Protein AF-A0A967P045-F1 (afdb_monomer_lite)

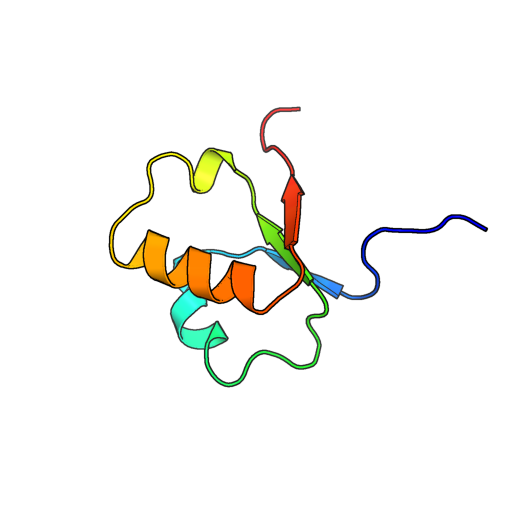Radius of gyration: 12.6 Å; chains: 1; bounding box: 41×33×19 Å

Structure (mmCIF, N/CA/C/O backbone):
data_AF-A0A967P045-F1
#
_entry.id   AF-A0A967P045-F1
#
loop_
_atom_site.group_PDB
_atom_site.id
_atom_site.type_symbol
_atom_site.label_atom_id
_atom_site.label_alt_id
_atom_site.label_comp_id
_atom_site.label_asym_id
_atom_site.label_entity_id
_atom_site.label_seq_id
_atom_site.pdbx_PDB_ins_code
_atom_site.Cartn_x
_atom_site.Cartn_y
_atom_site.Cartn_z
_atom_site.occupancy
_atom_site.B_iso_or_equiv
_atom_site.auth_seq_id
_atom_site.auth_comp_id
_atom_site.auth_asym_id
_atom_site.auth_atom_id
_atom_site.pdbx_PDB_model_num
ATOM 1 N N . MET A 1 1 ? 29.679 2.506 0.013 1.00 63.62 1 MET A N 1
ATOM 2 C CA . MET A 1 1 ? 28.554 1.923 -0.749 1.00 63.62 1 MET A CA 1
ATOM 3 C C . MET A 1 1 ? 27.270 2.407 -0.108 1.00 63.62 1 MET A C 1
ATOM 5 O O . MET A 1 1 ? 27.159 2.314 1.107 1.00 63.62 1 MET A O 1
ATOM 9 N N . THR A 1 2 ? 26.359 2.989 -0.882 1.00 77.56 2 THR A N 1
ATOM 10 C CA . THR A 1 2 ? 25.070 3.469 -0.365 1.00 77.56 2 THR A CA 1
ATOM 11 C C . THR A 1 2 ? 24.184 2.268 -0.051 1.00 77.56 2 THR A C 1
ATOM 13 O O . THR A 1 2 ? 23.953 1.442 -0.930 1.00 77.56 2 THR A O 1
ATOM 16 N N . ASN A 1 3 ? 23.733 2.151 1.197 1.00 89.00 3 ASN A N 1
ATOM 17 C CA . ASN A 1 3 ? 22.787 1.122 1.616 1.00 89.00 3 ASN A CA 1
ATOM 18 C C . ASN A 1 3 ? 21.372 1.699 1.517 1.00 89.00 3 ASN A C 1
ATOM 20 O O . ASN A 1 3 ? 21.102 2.735 2.126 1.00 89.00 3 ASN A O 1
ATOM 24 N N . TYR A 1 4 ? 20.494 1.057 0.750 1.00 89.56 4 TYR A N 1
ATOM 25 C CA . TYR A 1 4 ? 19.105 1.488 0.597 1.00 89.56 4 TYR A CA 1
ATOM 26 C C . TYR A 1 4 ? 18.186 0.570 1.414 1.00 89.56 4 TYR A C 1
ATOM 28 O O . TYR A 1 4 ? 18.470 -0.618 1.533 1.00 89.56 4 TYR A O 1
ATOM 36 N N . PRO A 1 5 ? 17.088 1.092 1.991 1.00 89.81 5 PRO A N 1
ATOM 37 C CA . PRO A 1 5 ? 16.179 0.287 2.809 1.00 89.81 5 PRO A CA 1
ATOM 38 C C . PRO A 1 5 ? 15.376 -0.737 1.991 1.00 89.81 5 PRO A C 1
ATOM 40 O O . PRO A 1 5 ? 14.882 -1.709 2.555 1.00 89.81 5 PRO A O 1
ATOM 43 N N . VAL A 1 6 ? 15.244 -0.526 0.677 1.00 93.06 6 VAL A N 1
ATOM 44 C CA . VAL A 1 6 ? 14.576 -1.431 -0.267 1.00 93.06 6 VAL A CA 1
ATOM 45 C C . VAL A 1 6 ? 15.349 -1.499 -1.586 1.00 93.06 6 VAL A C 1
ATOM 47 O O . VAL A 1 6 ? 16.084 -0.575 -1.939 1.00 93.06 6 VAL A O 1
ATOM 50 N N . HIS A 1 7 ? 15.162 -2.594 -2.325 1.00 93.25 7 HIS A N 1
ATOM 51 C CA . HIS A 1 7 ? 15.771 -2.846 -3.631 1.00 93.25 7 HIS A CA 1
ATOM 52 C C . HIS A 1 7 ? 14.748 -3.487 -4.580 1.00 93.25 7 HIS A C 1
ATOM 54 O O . HIS A 1 7 ? 13.825 -4.162 -4.130 1.00 93.25 7 HIS A O 1
ATOM 60 N N . GLY A 1 8 ? 14.944 -3.326 -5.892 1.00 94.12 8 GLY A N 1
ATOM 61 C CA . GLY A 1 8 ? 14.076 -3.918 -6.915 1.00 94.12 8 GLY A CA 1
ATOM 62 C C . GLY A 1 8 ? 12.896 -3.024 -7.304 1.00 94.12 8 GLY A C 1
ATOM 63 O O . GLY A 1 8 ? 13.011 -1.799 -7.301 1.00 94.12 8 GLY A O 1
ATOM 64 N N . ALA A 1 9 ? 11.782 -3.646 -7.680 1.00 95.88 9 ALA A N 1
ATOM 65 C CA . ALA A 1 9 ? 10.548 -3.007 -8.108 1.00 95.88 9 ALA A CA 1
ATOM 66 C C . ALA A 1 9 ? 9.522 -2.933 -6.966 1.00 95.88 9 ALA A C 1
ATOM 68 O O . ALA A 1 9 ? 9.230 -3.925 -6.289 1.00 95.88 9 ALA A O 1
ATOM 69 N N . GLY A 1 10 ? 8.965 -1.736 -6.788 1.00 95.62 10 GLY A N 1
ATOM 70 C CA . GLY A 1 10 ? 7.906 -1.448 -5.829 1.00 95.62 10 GLY A CA 1
ATOM 71 C C . GLY A 1 10 ? 6.525 -1.413 -6.478 1.00 95.62 10 GLY A C 1
ATOM 72 O O . GLY A 1 10 ? 6.398 -1.150 -7.676 1.00 95.62 10 GLY A O 1
ATOM 73 N N . LEU A 1 11 ? 5.479 -1.643 -5.683 1.00 95.94 11 LEU A N 1
ATOM 74 C CA . LEU A 1 11 ? 4.092 -1.456 -6.108 1.00 95.94 11 LEU A CA 1
ATOM 75 C C . LEU A 1 11 ? 3.302 -0.609 -5.105 1.00 95.94 11 LEU A C 1
ATOM 77 O O . LEU A 1 11 ? 3.185 -0.945 -3.929 1.00 95.94 11 LEU A O 1
ATOM 81 N N . GLY A 1 12 ? 2.682 0.468 -5.583 1.00 95.75 12 GLY A N 1
ATOM 82 C CA . GLY A 1 12 ? 1.792 1.290 -4.762 1.00 95.75 12 GLY A CA 1
ATOM 83 C C . GLY A 1 12 ? 0.505 0.554 -4.385 1.00 95.75 12 GLY A C 1
ATOM 84 O O . GLY A 1 12 ? -0.274 0.164 -5.258 1.00 95.75 12 GLY A O 1
ATOM 85 N N . LEU A 1 13 ? 0.234 0.407 -3.087 1.00 95.44 13 LEU A N 1
ATOM 86 C CA . LEU A 1 13 ? -0.959 -0.277 -2.594 1.00 95.44 13 LEU A CA 1
ATOM 87 C C . LEU A 1 13 ? -2.203 0.616 -2.697 1.00 95.44 13 LEU A C 1
ATOM 89 O O . LEU A 1 13 ? -2.291 1.679 -2.079 1.00 95.44 13 LEU A O 1
ATOM 93 N N . ARG A 1 14 ? -3.218 0.148 -3.433 1.00 93.25 14 ARG A N 1
ATOM 94 C CA . ARG A 1 14 ? -4.531 0.806 -3.553 1.00 93.25 14 ARG A CA 1
ATOM 95 C C . ARG A 1 14 ? -5.658 -0.163 -3.204 1.00 93.25 14 ARG A C 1
ATOM 97 O O . ARG A 1 14 ? -5.584 -1.351 -3.508 1.00 93.25 14 ARG A O 1
ATOM 104 N N . ARG A 1 15 ? -6.751 0.354 -2.633 1.00 91.62 15 ARG A N 1
ATOM 105 C CA . ARG A 1 15 ? -7.918 -0.453 -2.216 1.00 91.62 15 ARG A CA 1
ATOM 106 C C . ARG A 1 15 ? -8.521 -1.275 -3.361 1.00 91.62 15 ARG A C 1
ATOM 108 O O . ARG A 1 15 ? -8.970 -2.391 -3.129 1.00 91.62 15 ARG A O 1
ATOM 115 N N . SER A 1 16 ? -8.502 -0.743 -4.585 1.00 90.69 16 SER A N 1
ATOM 116 C CA . SER A 1 16 ? -9.038 -1.407 -5.780 1.00 90.69 16 SER A CA 1
ATOM 117 C C . SER A 1 16 ? -8.258 -2.656 -6.196 1.00 90.69 16 SER A C 1
ATOM 119 O O . SER A 1 16 ? -8.843 -3.556 -6.789 1.00 90.69 16 SER A O 1
ATOM 121 N N . ILE A 1 17 ? -6.964 -2.730 -5.874 1.00 90.00 17 ILE A N 1
ATOM 122 C CA . ILE A 1 17 ? -6.085 -3.834 -6.288 1.00 90.00 17 ILE A CA 1
ATOM 123 C C . ILE A 1 17 ? -5.766 -4.808 -5.148 1.00 90.00 17 ILE A C 1
ATOM 125 O O . ILE A 1 17 ? -5.220 -5.872 -5.402 1.00 90.00 17 ILE A O 1
ATOM 129 N N . MET A 1 18 ? -6.157 -4.496 -3.905 1.00 90.06 18 MET A N 1
ATOM 130 C CA . MET A 1 18 ? -5.933 -5.357 -2.733 1.00 90.06 18 MET A CA 1
ATOM 131 C C . MET A 1 18 ? -6.504 -6.769 -2.881 1.00 90.06 18 MET A C 1
ATOM 133 O O . MET A 1 18 ? -5.887 -7.717 -2.418 1.00 90.06 18 MET A O 1
ATOM 137 N N . GLY A 1 19 ? -7.688 -6.906 -3.486 1.00 87.62 19 GLY A N 1
ATOM 138 C CA . GLY A 1 19 ? -8.304 -8.218 -3.709 1.00 87.62 19 GLY A CA 1
ATOM 139 C C . GLY A 1 19 ? -7.468 -9.079 -4.661 1.00 87.62 19 GLY A C 1
ATOM 140 O O . GLY A 1 19 ? -6.987 -10.125 -4.239 1.00 87.62 19 GLY A O 1
ATOM 141 N N . PRO A 1 20 ? -7.236 -8.618 -5.903 1.00 87.75 20 PRO A N 1
ATOM 142 C CA . PRO A 1 20 ? -6.400 -9.331 -6.870 1.00 87.75 20 PRO A CA 1
ATOM 143 C C . PRO A 1 20 ? -4.944 -9.555 -6.431 1.00 87.75 20 PRO A C 1
ATOM 145 O O . PRO A 1 20 ? -4.320 -10.498 -6.893 1.00 87.75 20 PRO A O 1
ATOM 148 N N . LEU A 1 21 ? -4.392 -8.701 -5.560 1.00 88.00 21 LEU A N 1
ATOM 149 C CA . LEU A 1 21 ? -3.017 -8.834 -5.061 1.00 88.00 21 LEU A CA 1
ATOM 150 C C . LEU A 1 21 ? -2.829 -9.923 -4.003 1.00 88.00 21 LEU A C 1
ATOM 152 O O . LEU A 1 21 ? -1.694 -10.324 -3.756 1.00 88.00 21 LEU A O 1
ATOM 156 N N . ALA A 1 22 ? -3.897 -10.327 -3.314 1.00 75.88 22 ALA A N 1
ATOM 157 C CA . ALA A 1 22 ? -3.770 -11.172 -2.134 1.00 75.88 22 ALA A CA 1
ATOM 158 C C . ALA A 1 22 ? -3.396 -12.624 -2.474 1.00 75.88 22 ALA A C 1
ATOM 160 O O . ALA A 1 22 ? -2.805 -13.286 -1.622 1.00 75.88 22 ALA A O 1
ATOM 161 N N . ASP A 1 23 ? -3.714 -13.104 -3.686 1.00 81.56 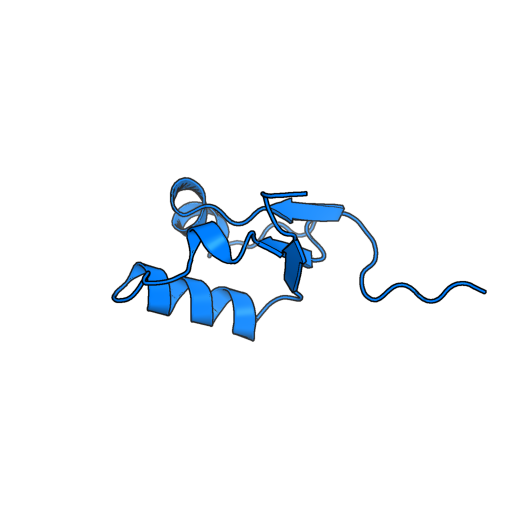23 ASP A N 1
ATOM 162 C CA . ASP A 1 23 ? -3.416 -14.479 -4.098 1.00 81.56 23 ASP A CA 1
ATOM 163 C C . ASP A 1 23 ? -3.495 -14.699 -5.634 1.00 81.56 23 ASP A C 1
ATOM 165 O O . ASP A 1 23 ? -4.582 -14.557 -6.206 1.00 81.56 23 ASP A O 1
ATOM 169 N N . PRO A 1 24 ? -2.392 -15.068 -6.319 1.00 85.44 24 PRO A N 1
ATOM 170 C CA . PRO A 1 24 ? -1.016 -15.071 -5.825 1.00 85.44 24 PRO A CA 1
ATOM 171 C C . PRO A 1 24 ? -0.433 -13.652 -5.782 1.00 85.44 24 PRO A C 1
ATOM 173 O O . PRO A 1 24 ? -0.696 -12.824 -6.658 1.00 85.44 24 PRO A O 1
ATOM 176 N N . PHE A 1 25 ? 0.429 -13.379 -4.799 1.00 90.19 25 PHE A N 1
ATOM 177 C CA . PHE A 1 25 ? 1.185 -12.126 -4.789 1.00 90.19 25 PHE A CA 1
ATOM 178 C C . PHE A 1 25 ? 2.201 -12.100 -5.951 1.00 90.19 25 PHE A C 1
ATOM 180 O O . PHE A 1 25 ? 2.897 -13.100 -6.162 1.00 90.19 25 PHE A O 1
ATOM 187 N N . PRO A 1 26 ? 2.324 -10.995 -6.715 1.00 90.56 26 PRO A N 1
ATOM 188 C CA . PRO A 1 26 ? 3.202 -10.955 -7.882 1.00 90.56 26 PRO A CA 1
ATOM 189 C C . PRO A 1 26 ? 4.678 -11.139 -7.506 1.00 90.56 26 PRO A C 1
ATOM 191 O O . PRO A 1 26 ? 5.248 -10.327 -6.781 1.00 90.56 26 PRO A O 1
ATOM 194 N N . SER A 1 27 ? 5.338 -12.152 -8.074 1.00 90.50 27 SER A N 1
ATOM 195 C CA . SER A 1 27 ? 6.753 -12.466 -7.799 1.00 90.50 27 SER A CA 1
ATOM 196 C C . SER A 1 27 ? 7.731 -11.341 -8.169 1.00 90.50 27 SER A C 1
ATOM 198 O O . SER A 1 27 ? 8.855 -11.298 -7.672 1.00 90.50 27 SER A O 1
ATOM 200 N N . GLY A 1 28 ? 7.310 -10.435 -9.054 1.00 93.19 28 GLY A N 1
ATOM 201 C CA . GLY A 1 28 ? 8.088 -9.277 -9.484 1.00 93.19 28 GLY A CA 1
ATOM 202 C C . GLY A 1 28 ? 8.056 -8.093 -8.518 1.00 93.19 28 GLY A C 1
ATOM 203 O O . GLY A 1 28 ? 8.796 -7.145 -8.753 1.00 93.19 28 GLY A O 1
ATOM 204 N N . VAL A 1 29 ? 7.242 -8.123 -7.459 1.00 94.56 29 VAL A N 1
ATOM 205 C CA . VAL A 1 29 ? 7.127 -7.026 -6.489 1.00 94.56 29 VAL A CA 1
ATOM 206 C C . VAL A 1 29 ? 7.971 -7.346 -5.258 1.00 94.56 29 VAL A C 1
ATOM 208 O O . VAL A 1 29 ? 7.743 -8.351 -4.591 1.00 94.56 29 VAL A O 1
ATOM 211 N N . GLN A 1 30 ? 8.954 -6.495 -4.953 1.00 95.31 30 GLN A N 1
ATOM 212 C CA . GLN A 1 30 ? 9.868 -6.690 -3.819 1.00 95.31 30 GLN A CA 1
ATOM 213 C C . GLN A 1 30 ? 9.521 -5.823 -2.603 1.00 95.31 30 GLN A C 1
ATOM 215 O O . GLN A 1 30 ? 9.925 -6.144 -1.487 1.00 95.31 30 GLN A O 1
ATOM 220 N N . PHE A 1 31 ? 8.767 -4.743 -2.797 1.00 96.06 31 PHE A N 1
ATOM 221 C CA . PHE A 1 31 ? 8.243 -3.909 -1.719 1.00 96.06 31 PHE A CA 1
ATOM 222 C C . PHE A 1 31 ? 6.961 -3.199 -2.160 1.00 96.06 31 PHE A C 1
ATOM 224 O O . PHE A 1 31 ? 6.640 -3.125 -3.346 1.00 96.06 31 PHE A O 1
ATOM 231 N N . MET A 1 32 ? 6.223 -2.671 -1.194 1.00 96.00 32 MET A N 1
ATOM 232 C CA . MET A 1 32 ? 4.990 -1.933 -1.422 1.00 96.00 32 MET A CA 1
ATOM 233 C C . MET A 1 32 ? 5.156 -0.472 -1.010 1.00 96.00 32 MET A C 1
ATOM 235 O O . MET A 1 32 ? 5.921 -0.145 -0.105 1.00 96.00 32 MET A O 1
ATOM 239 N N . GLU A 1 33 ? 4.406 0.414 -1.652 1.00 96.75 33 GLU A N 1
ATOM 240 C CA . GLU A 1 33 ? 4.411 1.842 -1.336 1.00 96.75 33 GLU A CA 1
ATOM 241 C C . GLU A 1 33 ? 3.044 2.303 -0.846 1.00 96.75 33 GLU A C 1
ATOM 243 O O . GLU A 1 33 ? 1.996 1.813 -1.289 1.00 96.75 33 GLU A O 1
ATOM 248 N N . VAL A 1 34 ? 3.051 3.262 0.077 1.00 96.31 34 VAL A N 1
ATOM 249 C CA . VAL A 1 34 ? 1.830 3.835 0.629 1.00 96.31 34 VAL A CA 1
ATOM 250 C C . VAL A 1 34 ? 1.977 5.310 0.976 1.00 96.31 34 VAL A C 1
ATOM 252 O O . VAL A 1 34 ? 2.943 5.711 1.616 1.00 96.31 34 VAL A O 1
ATOM 255 N N . ALA A 1 35 ? 0.970 6.111 0.641 1.00 95.75 35 ALA A N 1
ATOM 256 C CA . ALA A 1 35 ? 0.833 7.452 1.195 1.00 95.75 35 ALA A CA 1
ATOM 257 C C . ALA A 1 35 ? 0.002 7.416 2.483 1.00 95.75 35 ALA A C 1
ATOM 259 O O . ALA A 1 35 ? -1.184 7.075 2.392 1.00 95.75 35 ALA A O 1
ATOM 260 N N . PRO A 1 36 ? 0.571 7.727 3.666 1.00 92.94 36 PRO A N 1
ATOM 261 C CA . PRO A 1 36 ? -0.153 7.693 4.938 1.00 92.94 36 PRO A CA 1
ATOM 262 C C . PRO A 1 36 ? -1.487 8.447 4.904 1.00 92.94 36 PRO A C 1
ATOM 264 O O . PRO A 1 36 ? -2.483 7.965 5.438 1.00 92.94 36 PRO A O 1
ATOM 267 N N . GLU A 1 37 ? -1.545 9.572 4.197 1.00 94.38 37 GLU A N 1
ATOM 268 C CA . GLU A 1 37 ? -2.722 10.427 4.031 1.00 94.38 37 GLU A CA 1
ATOM 269 C C . GLU A 1 37 ? -3.926 9.675 3.441 1.00 94.38 37 GLU A C 1
ATOM 271 O O . GLU A 1 37 ? -5.068 9.967 3.787 1.00 94.38 37 GLU A O 1
ATOM 276 N N . ASN A 1 38 ? -3.693 8.649 2.61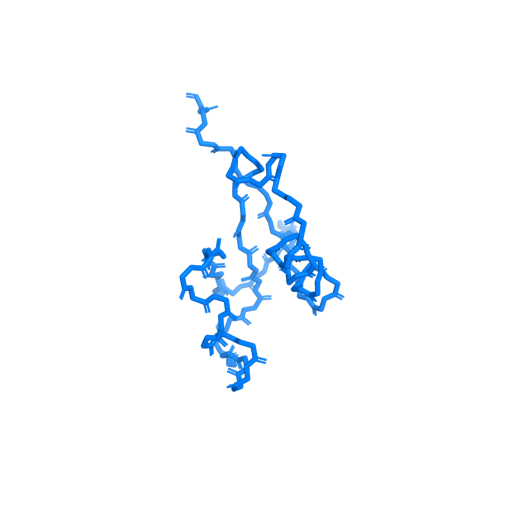5 1.00 92.69 38 ASN A N 1
ATOM 277 C CA . ASN A 1 38 ? -4.755 7.817 2.037 1.00 92.69 38 ASN A CA 1
ATOM 278 C C . ASN A 1 38 ? -5.319 6.763 3.012 1.00 92.69 38 ASN A C 1
ATOM 280 O O . ASN A 1 38 ? -6.340 6.124 2.712 1.00 92.69 38 ASN A O 1
ATOM 284 N N . TRP A 1 39 ? -4.646 6.544 4.145 1.00 92.38 39 TRP A N 1
ATOM 285 C CA . TRP A 1 39 ? -4.932 5.473 5.106 1.00 92.38 39 TRP A CA 1
ATOM 286 C C . TRP A 1 39 ? -5.253 5.974 6.516 1.00 92.38 39 TRP A C 1
ATOM 288 O O . TRP A 1 39 ? -5.815 5.216 7.309 1.00 92.38 39 TRP A O 1
ATOM 298 N N . ILE A 1 40 ? -4.986 7.246 6.828 1.00 93.00 40 ILE A N 1
ATOM 299 C CA . ILE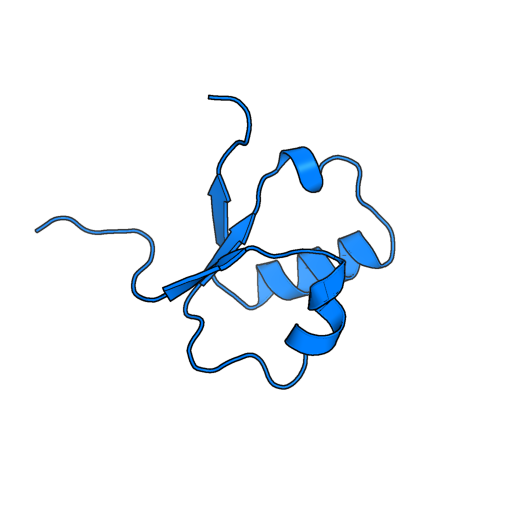 A 1 40 ? -5.446 7.876 8.071 1.00 93.00 40 ILE A CA 1
ATOM 300 C C . ILE A 1 40 ? -6.977 7.777 8.155 1.00 93.00 40 ILE A C 1
ATOM 302 O O . ILE A 1 40 ? -7.698 8.113 7.219 1.00 93.00 40 ILE A O 1
ATOM 306 N N . GLY A 1 41 ? -7.476 7.274 9.286 1.00 94.00 41 GLY A N 1
ATOM 307 C CA . GLY A 1 41 ? -8.911 7.084 9.524 1.00 94.00 41 GLY A CA 1
ATOM 308 C C . GLY A 1 41 ? -9.537 5.881 8.803 1.00 94.00 41 GLY A C 1
ATOM 309 O O . GLY A 1 41 ? -10.731 5.631 8.967 1.00 94.00 41 GLY A O 1
ATOM 310 N N . VAL A 1 42 ? -8.765 5.100 8.038 1.00 93.62 42 VAL A N 1
ATOM 311 C CA . VAL A 1 42 ? -9.264 3.889 7.370 1.00 93.62 42 VAL A CA 1
ATOM 312 C C . VAL A 1 42 ? -9.264 2.713 8.343 1.00 93.62 42 VAL A C 1
ATOM 314 O O . VAL A 1 42 ? -8.228 2.121 8.633 1.00 93.62 42 VAL A O 1
ATOM 317 N N . GLY A 1 43 ? -10.451 2.358 8.832 1.00 92.81 43 GLY A N 1
ATOM 318 C CA . GLY A 1 43 ? -10.685 1.184 9.676 1.00 92.81 43 GLY A CA 1
ATOM 319 C C . GLY A 1 43 ? -11.408 0.040 8.956 1.00 92.81 43 GLY A C 1
ATOM 320 O O . GLY A 1 43 ? -11.425 -0.054 7.726 1.00 92.81 43 GLY A O 1
ATOM 321 N N . GLY A 1 44 ? -12.033 -0.841 9.741 1.00 95.56 44 GLY A N 1
ATOM 322 C CA . GLY A 1 44 ? -12.869 -1.934 9.236 1.00 95.56 44 GLY A CA 1
ATOM 323 C C . GLY A 1 44 ? -12.106 -2.939 8.369 1.00 95.56 44 GLY A C 1
ATOM 324 O O . GLY A 1 44 ? -10.926 -3.204 8.592 1.00 95.56 44 GLY A O 1
ATOM 325 N N . SER A 1 45 ? -12.782 -3.488 7.359 1.00 93.81 45 SER A N 1
ATOM 326 C CA . SER A 1 45 ? -12.217 -4.515 6.474 1.00 93.81 45 SER A CA 1
ATOM 327 C C . SER A 1 45 ? -11.006 -4.025 5.675 1.00 93.81 45 SER A C 1
ATOM 329 O O . SER A 1 45 ? -10.055 -4.777 5.479 1.00 93.81 45 SER A O 1
ATOM 331 N N . TYR A 1 46 ? -10.997 -2.761 5.241 1.00 93.75 46 TYR A N 1
ATOM 332 C CA . TYR A 1 46 ? -9.845 -2.189 4.542 1.00 93.75 46 TYR A CA 1
ATOM 333 C C . TYR A 1 46 ? -8.650 -1.981 5.473 1.00 93.75 46 TYR A C 1
ATOM 335 O O . TYR A 1 46 ? -7.526 -2.239 5.055 1.00 93.75 46 TYR A O 1
ATOM 343 N N . GLY A 1 47 ? -8.878 -1.570 6.725 1.00 95.31 47 GLY A N 1
ATOM 344 C CA . GLY A 1 47 ? -7.816 -1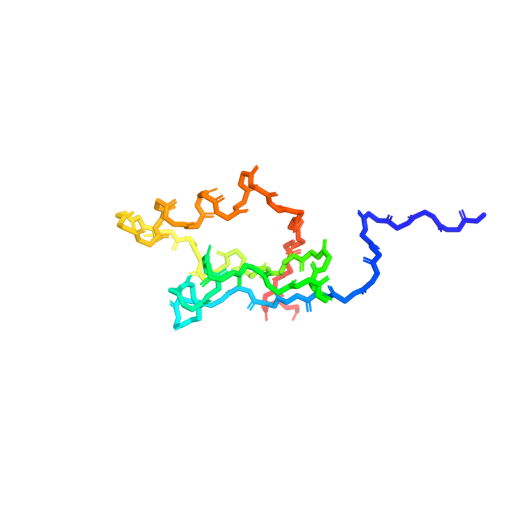.468 7.730 1.00 95.31 47 GLY A CA 1
ATOM 345 C C . GLY A 1 47 ? -7.222 -2.832 8.101 1.00 95.31 47 GLY A C 1
ATOM 346 O O . GLY A 1 47 ? -6.006 -2.960 8.209 1.00 95.31 47 GLY A O 1
ATOM 347 N N . GLN A 1 48 ? -8.063 -3.865 8.225 1.00 94.75 48 GLN A N 1
ATOM 348 C CA . GLN A 1 48 ? -7.619 -5.247 8.448 1.00 94.75 48 GLN A CA 1
ATOM 349 C C . GLN A 1 48 ? -6.758 -5.752 7.287 1.00 94.75 48 GLN A C 1
ATOM 351 O O . GLN A 1 48 ? -5.632 -6.182 7.511 1.00 94.75 48 GLN A O 1
ATOM 356 N N . LYS A 1 49 ? -7.224 -5.596 6.042 1.00 93.81 49 LYS A N 1
ATOM 357 C CA . LYS A 1 49 ? -6.439 -5.965 4.855 1.00 93.81 49 LYS A CA 1
ATOM 358 C C . LYS A 1 49 ? -5.136 -5.183 4.764 1.00 93.81 49 LYS A C 1
ATOM 360 O O . LYS A 1 49 ? -4.098 -5.757 4.469 1.00 93.81 49 LYS A O 1
ATOM 365 N N . PHE A 1 50 ? -5.163 -3.878 5.027 1.00 95.62 50 PHE A N 1
ATOM 366 C CA . PHE A 1 50 ? -3.944 -3.073 5.035 1.00 95.62 50 PHE A CA 1
ATOM 367 C C . PHE A 1 50 ? -2.921 -3.617 6.034 1.00 95.62 50 PHE A C 1
ATOM 369 O O . PHE A 1 50 ? -1.770 -3.827 5.657 1.00 95.62 50 PHE A O 1
ATOM 376 N N . ARG A 1 51 ? -3.364 -3.943 7.256 1.00 94.62 51 ARG A N 1
ATOM 377 C CA . ARG A 1 51 ? -2.526 -4.591 8.268 1.00 94.62 51 ARG A CA 1
ATOM 378 C C . ARG A 1 51 ? -1.932 -5.904 7.755 1.00 94.62 51 ARG A C 1
ATOM 380 O O . ARG A 1 51 ? -0.718 -6.062 7.823 1.00 94.62 51 ARG A O 1
ATOM 387 N N . GLU A 1 52 ? -2.751 -6.787 7.185 1.00 94.25 52 GLU A N 1
ATOM 388 C CA . GLU A 1 52 ? -2.292 -8.068 6.623 1.00 94.25 52 GLU A CA 1
ATOM 389 C C . GLU A 1 52 ? -1.182 -7.886 5.578 1.00 94.25 52 GLU A C 1
ATOM 391 O O . GLU A 1 52 ? -0.202 -8.629 5.587 1.00 94.25 52 GLU A O 1
ATOM 396 N N . PHE A 1 53 ? -1.298 -6.890 4.691 1.00 94.44 53 PHE A N 1
ATOM 397 C CA . PHE A 1 53 ? -0.241 -6.582 3.725 1.00 94.44 53 PHE A CA 1
ATOM 398 C C . PHE A 1 53 ? 1.027 -6.061 4.417 1.00 94.44 53 PHE A C 1
ATOM 400 O O . PHE A 1 53 ? 2.118 -6.537 4.106 1.00 94.44 53 PHE A O 1
ATOM 407 N N . THR A 1 54 ? 0.904 -5.122 5.362 1.00 94.62 54 THR A N 1
ATOM 408 C CA . THR A 1 54 ? 2.064 -4.536 6.064 1.00 94.62 54 THR A CA 1
ATOM 409 C C . THR A 1 54 ? 2.794 -5.515 6.982 1.00 94.62 54 THR A C 1
ATOM 411 O O . THR A 1 54 ? 3.978 -5.335 7.240 1.00 94.62 54 THR A O 1
ATOM 414 N N . GLU A 1 55 ? 2.118 -6.558 7.464 1.00 95.00 55 GLU A N 1
ATOM 415 C CA . GLU A 1 55 ? 2.738 -7.620 8.265 1.00 95.00 55 GLU A CA 1
ATOM 416 C C . GLU A 1 55 ? 3.510 -8.631 7.403 1.00 95.00 55 GLU A C 1
ATOM 418 O O . GLU A 1 55 ? 4.392 -9.322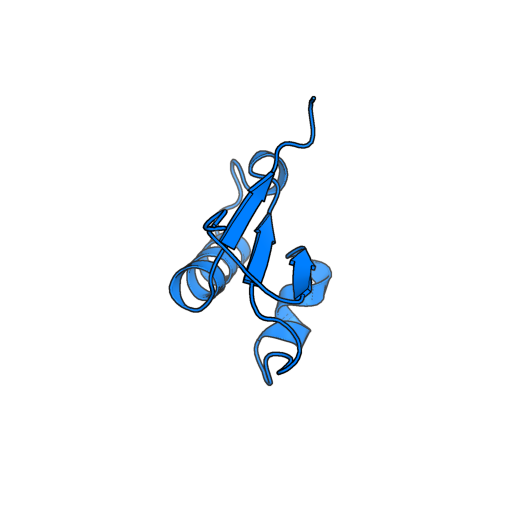 7.911 1.00 95.00 55 GLU A O 1
ATOM 423 N N . ARG A 1 56 ? 3.192 -8.734 6.104 1.00 92.25 56 ARG A N 1
ATOM 424 C CA . ARG A 1 56 ? 3.758 -9.746 5.194 1.00 92.25 56 ARG A CA 1
ATOM 425 C C . ARG A 1 56 ? 4.840 -9.217 4.259 1.00 92.25 56 ARG A C 1
ATOM 427 O O . ARG A 1 56 ? 5.706 -9.992 3.862 1.00 92.25 56 ARG A O 1
ATOM 434 N N . TYR A 1 57 ? 4.791 -7.940 3.886 1.00 92.50 57 TYR A N 1
ATOM 435 C CA . TYR A 1 57 ? 5.664 -7.372 2.854 1.00 92.50 57 TYR A CA 1
ATOM 436 C C . TYR A 1 57 ? 6.392 -6.115 3.344 1.00 92.50 57 TYR A C 1
ATOM 438 O O . TYR A 1 57 ? 5.861 -5.403 4.195 1.00 92.50 57 TYR A O 1
ATOM 446 N N . PRO A 1 58 ? 7.583 -5.791 2.803 1.00 94.50 58 PRO A N 1
ATOM 447 C CA . PRO A 1 58 ? 8.251 -4.524 3.089 1.00 94.50 58 PRO A CA 1
ATOM 448 C C . PRO A 1 58 ? 7.434 -3.337 2.568 1.00 94.50 58 PRO A C 1
ATOM 450 O O . PRO A 1 58 ? 6.929 -3.387 1.446 1.00 94.50 58 PRO A O 1
ATOM 453 N N . PHE A 1 59 ? 7.344 -2.260 3.352 1.00 95.94 59 PHE A N 1
ATOM 454 C CA . PHE A 1 59 ? 6.654 -1.027 2.963 1.00 95.94 59 PHE A CA 1
ATOM 455 C C . PHE A 1 59 ? 7.567 0.191 3.021 1.00 95.94 59 PHE A C 1
ATOM 457 O O . PHE A 1 59 ? 8.361 0.350 3.948 1.00 95.94 59 PHE A O 1
ATOM 464 N N . VAL A 1 60 ? 7.367 1.096 2.067 1.00 96.19 60 VAL A N 1
ATOM 465 C CA . VAL A 1 60 ? 7.883 2.464 2.095 1.00 96.19 60 VAL A CA 1
ATOM 466 C C . VAL A 1 60 ? 6.702 3.426 2.166 1.00 96.19 60 VAL A C 1
ATOM 468 O O . VAL A 1 60 ? 5.737 3.306 1.409 1.00 96.19 60 VAL A O 1
ATOM 471 N N . ALA A 1 61 ? 6.774 4.383 3.088 1.00 95.12 61 ALA A N 1
ATOM 472 C CA . ALA A 1 61 ? 5.803 5.463 3.186 1.00 95.12 61 ALA A CA 1
ATOM 473 C C . ALA A 1 61 ? 6.328 6.714 2.467 1.00 95.12 61 ALA A C 1
ATOM 475 O O . ALA A 1 61 ? 7.475 7.108 2.675 1.00 95.12 61 ALA A O 1
ATOM 476 N N . HIS A 1 62 ? 5.488 7.347 1.652 1.00 91.88 62 HIS A N 1
ATOM 477 C CA . HIS A 1 62 ? 5.815 8.575 0.923 1.00 91.88 62 HIS A CA 1
ATOM 478 C C . HIS A 1 62 ? 4.632 9.548 0.972 1.00 91.88 62 HIS A C 1
ATOM 480 O O . HIS A 1 62 ? 3.504 9.153 0.699 1.00 91.88 62 HIS A O 1
ATOM 486 N N . GLY A 1 63 ? 4.872 10.801 1.365 1.00 91.50 63 GLY A N 1
ATOM 487 C CA . GLY A 1 63 ? 3.812 11.809 1.474 1.00 91.50 63 GLY A CA 1
ATOM 488 C C . GLY A 1 63 ? 3.345 12.314 0.108 1.00 91.50 63 GLY A C 1
ATOM 489 O O . GLY A 1 63 ? 4.115 12.319 -0.854 1.00 91.50 63 GLY A O 1
ATOM 490 N N . LEU A 1 64 ? 2.091 12.760 0.023 1.00 87.81 64 LEU A N 1
ATOM 491 C CA . LEU A 1 64 ? 1.535 13.377 -1.197 1.00 87.81 64 LEU A CA 1
ATOM 492 C C . LEU A 1 64 ? 1.703 14.899 -1.235 1.00 87.81 64 LEU A C 1
ATOM 494 O O . LEU A 1 64 ? 1.504 15.511 -2.282 1.00 87.81 64 LEU A O 1
ATOM 498 N N . SER A 1 65 ? 2.064 15.491 -0.101 1.00 78.75 65 SER A N 1
ATOM 499 C CA . SER A 1 65 ? 2.215 16.932 0.081 1.00 78.75 65 SER A CA 1
ATOM 500 C C . SER A 1 65 ? 3.688 17.247 0.338 1.00 78.75 65 SER A C 1
ATOM 502 O O . SER A 1 65 ? 4.131 17.222 1.487 1.00 78.75 65 SER A O 1
ATOM 504 N N . LEU A 1 66 ? 4.447 17.469 -0.739 1.00 57.44 66 LEU A N 1
ATOM 505 C CA . LEU A 1 66 ? 5.793 18.056 -0.695 1.00 57.44 66 LEU A CA 1
ATOM 506 C C . LEU A 1 66 ? 5.707 19.577 -0.833 1.00 57.44 66 LEU A C 1
ATOM 508 O O . LEU A 1 66 ? 4.912 20.034 -1.686 1.00 57.44 66 LEU A O 1
#

Secondary structure (DSSP, 8-state):
----S--S-EEE--TTTHHHHSSSPPTT--EEEE-GGGTTT--HHHHHHHHHHHHHS-EEE--S--

Sequence (66 aa):
MTNYPVHGAGLGLRRSIMGPLADPFPSGVQFMEVAPENWIGVGGSYGQKFREFTERYPFVAHGLSL

Foldseek 3Di:
DDDDPWDADEAEDDPVCLVVCPPPHDPRHQAYEYAVVVCVVDDDPSNVSVVVDVVPHHYDYDHPPD

pLDDT: mean 91.23, std 6.96, range [57.44, 96.75]